Protein AF-A0A3S5J0E5-F1 (afdb_monomer_lite)

Sequence (45 aa):
MIKSPLRYLGGKSRAINFIGKFIPNFFKTYREPFFGGGSLGFHLY

Structure (mmCIF, N/CA/C/O backbone):
data_AF-A0A3S5J0E5-F1
#
_entry.id   AF-A0A3S5J0E5-F1
#
loop_
_atom_site.group_PDB
_atom_site.id
_atom_site.type_symbol
_atom_site.label_atom_id
_atom_site.label_alt_id
_atom_site.label_comp_id
_atom_site.label_asym_id
_atom_site.label_entity_id
_atom_site.label_seq_id
_atom_site.pdbx_PDB_ins_code
_atom_site.Cartn_x
_atom_site.Cartn_y
_atom_site.Cartn_z
_atom_site.occupancy
_atom_site.B_iso_or_equiv
_atom_site.auth_seq_id
_atom_site.auth_comp_id
_atom_site.auth_asym_id
_atom_site.auth_atom_id
_atom_site.pdbx_PDB_model_num
ATOM 1 N N . MET A 1 1 ? 3.976 -10.845 2.607 1.00 63.53 1 MET A N 1
ATOM 2 C CA . MET A 1 1 ? 3.990 -9.592 1.823 1.00 63.53 1 MET A CA 1
ATOM 3 C C . MET A 1 1 ? 3.677 -9.931 0.376 1.00 63.53 1 MET A C 1
ATOM 5 O O . MET A 1 1 ? 4.544 -10.445 -0.330 1.00 63.53 1 MET A O 1
ATOM 9 N N . ILE A 1 2 ? 2.423 -9.740 -0.028 1.00 77.50 2 ILE A N 1
ATOM 10 C CA . ILE A 1 2 ? 1.991 -9.992 -1.403 1.00 77.50 2 ILE A CA 1
ATOM 11 C C . ILE A 1 2 ? 2.599 -8.889 -2.276 1.00 77.50 2 ILE A C 1
ATOM 13 O O . ILE A 1 2 ? 2.571 -7.711 -1.926 1.00 77.50 2 ILE A O 1
ATOM 17 N N . LYS A 1 3 ? 3.233 -9.267 -3.385 1.00 76.50 3 LYS A N 1
ATOM 18 C CA . LYS A 1 3 ? 3.727 -8.309 -4.378 1.00 76.50 3 LYS A CA 1
ATOM 19 C C . LYS A 1 3 ? 2.725 -8.249 -5.514 1.00 76.50 3 LYS A C 1
ATOM 21 O O . LYS A 1 3 ? 2.126 -9.264 -5.858 1.00 76.50 3 LYS A O 1
ATOM 26 N N . SER A 1 4 ? 2.584 -7.069 -6.108 1.00 80.12 4 SER A N 1
ATOM 27 C CA . SER A 1 4 ? 1.765 -6.931 -7.305 1.00 80.12 4 SER A CA 1
ATOM 28 C C . SER A 1 4 ? 2.240 -7.900 -8.394 1.00 80.12 4 SER A C 1
ATOM 30 O O . SER A 1 4 ? 3.443 -7.922 -8.681 1.00 80.12 4 SER A O 1
ATOM 32 N N . PRO A 1 5 ? 1.330 -8.682 -9.002 1.00 80.81 5 PRO A N 1
ATOM 33 C CA . PRO A 1 5 ? 1.672 -9.584 -10.098 1.00 80.81 5 PRO A CA 1
ATOM 34 C C . PRO A 1 5 ? 1.952 -8.823 -11.404 1.00 80.81 5 PRO A C 1
ATOM 36 O O . PRO A 1 5 ? 2.547 -9.375 -12.326 1.00 80.81 5 PRO A O 1
ATOM 39 N N . LEU A 1 6 ? 1.548 -7.550 -11.487 1.00 83.25 6 LEU A N 1
ATOM 40 C CA . LEU A 1 6 ? 1.707 -6.712 -12.668 1.00 83.25 6 LEU A CA 1
ATOM 41 C C . LEU A 1 6 ? 2.975 -5.859 -12.569 1.00 83.25 6 LEU A C 1
ATOM 43 O O . LEU A 1 6 ? 3.163 -5.080 -11.629 1.00 83.25 6 LEU A O 1
ATOM 47 N N . ARG A 1 7 ? 3.827 -5.930 -13.596 1.00 82.12 7 ARG A N 1
ATOM 48 C CA . ARG A 1 7 ? 4.952 -5.004 -13.741 1.00 82.12 7 ARG A CA 1
ATOM 49 C C . ARG A 1 7 ? 4.434 -3.675 -14.296 1.00 82.12 7 ARG A C 1
ATOM 51 O O . ARG A 1 7 ? 4.093 -3.584 -15.468 1.00 82.12 7 ARG A O 1
ATOM 58 N N . TYR A 1 8 ? 4.384 -2.653 -13.444 1.00 87.56 8 TYR A N 1
ATOM 59 C CA . TYR A 1 8 ? 3.867 -1.324 -13.782 1.00 87.56 8 TYR A CA 1
ATOM 60 C C . TYR A 1 8 ? 4.906 -0.226 -13.502 1.00 87.56 8 TYR A C 1
ATOM 62 O O . TYR A 1 8 ? 5.603 -0.259 -12.481 1.00 87.56 8 TYR A O 1
ATOM 70 N N . LEU A 1 9 ? 5.009 0.753 -14.405 1.00 82.62 9 LEU A N 1
ATOM 71 C CA . LEU A 1 9 ? 5.910 1.903 -14.269 1.00 82.62 9 LEU A CA 1
ATOM 72 C C . LEU A 1 9 ? 5.467 2.810 -13.114 1.00 82.62 9 LEU A C 1
ATOM 74 O O . LEU A 1 9 ? 4.289 3.104 -12.959 1.00 82.62 9 LEU A O 1
ATOM 78 N N . GLY A 1 10 ? 6.408 3.257 -12.281 1.00 84.00 10 GLY A N 1
ATOM 79 C CA . GLY A 1 10 ? 6.073 4.074 -11.106 1.00 84.00 10 GLY A CA 1
ATOM 80 C C . GLY A 1 10 ? 5.421 3.288 -9.959 1.00 84.00 10 GLY A C 1
ATOM 81 O O . GLY A 1 10 ? 4.841 3.880 -9.051 1.00 84.00 10 GLY A O 1
ATOM 82 N N . GLY A 1 11 ? 5.519 1.953 -9.967 1.00 82.88 11 GLY A N 1
ATOM 83 C CA . GLY A 1 11 ? 5.121 1.129 -8.827 1.00 82.88 11 GLY A CA 1
ATOM 84 C C . GLY A 1 11 ? 5.867 1.535 -7.551 1.00 82.88 11 GLY A C 1
ATOM 85 O O . GLY A 1 11 ? 7.094 1.646 -7.530 1.00 82.88 11 GLY A O 1
ATOM 86 N N . LYS A 1 12 ? 5.130 1.709 -6.450 1.00 87.81 12 LYS A N 1
ATOM 87 C CA . LYS A 1 12 ? 5.663 2.194 -5.163 1.00 87.81 12 LYS A CA 1
ATOM 88 C C . LYS A 1 12 ? 6.454 1.126 -4.393 1.00 87.81 12 LYS A C 1
ATOM 90 O O . LYS A 1 12 ? 6.835 1.348 -3.250 1.00 87.81 12 LYS A O 1
ATOM 95 N N . SER A 1 13 ? 6.743 -0.019 -5.018 1.00 88.56 13 SER A N 1
ATOM 96 C CA . SER A 1 13 ? 7.400 -1.195 -4.426 1.00 88.56 13 SER A CA 1
ATOM 97 C C . SER A 1 13 ? 8.701 -0.879 -3.680 1.00 88.56 13 SER A C 1
ATOM 99 O O . SER A 1 13 ? 8.972 -1.502 -2.661 1.00 88.56 13 SER A O 1
ATOM 101 N N . ARG A 1 14 ? 9.497 0.095 -4.148 1.00 88.81 14 ARG A N 1
ATOM 102 C CA . ARG A 1 14 ? 10.733 0.527 -3.461 1.00 88.81 14 ARG A CA 1
ATOM 103 C C . ARG A 1 14 ? 10.485 1.525 -2.324 1.00 88.81 14 ARG A C 1
ATOM 105 O O . ARG A 1 14 ? 11.228 1.526 -1.352 1.00 88.81 14 ARG A O 1
ATOM 112 N N . ALA A 1 15 ? 9.452 2.359 -2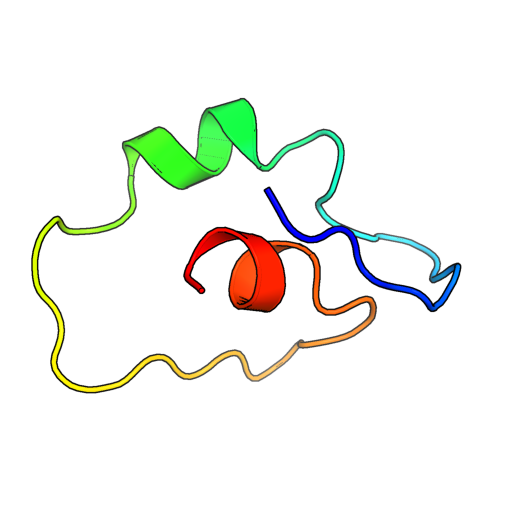.440 1.00 91.31 15 ALA A N 1
ATOM 113 C CA . ALA A 1 15 ? 9.125 3.399 -1.464 1.00 91.31 15 ALA A CA 1
ATOM 114 C C . ALA A 1 15 ? 8.247 2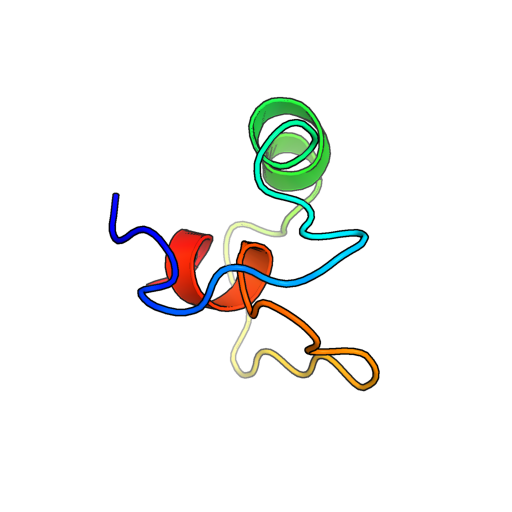.891 -0.306 1.00 91.31 15 ALA A C 1
ATOM 116 O O . ALA A 1 15 ? 8.105 3.574 0.703 1.00 91.31 15 ALA A O 1
ATOM 117 N N . ILE A 1 16 ? 7.666 1.696 -0.424 1.00 90.50 16 ILE A N 1
ATOM 118 C CA . ILE A 1 16 ? 6.705 1.154 0.546 1.00 90.50 16 ILE A CA 1
ATOM 119 C C . ILE A 1 16 ? 7.255 1.025 1.959 1.00 90.50 16 ILE A C 1
ATOM 121 O O . ILE A 1 16 ? 6.550 1.376 2.896 1.00 90.50 16 ILE A O 1
ATOM 125 N N . ASN A 1 17 ? 8.520 0.643 2.128 1.00 90.38 17 ASN A N 1
ATOM 126 C CA . ASN A 1 17 ? 9.126 0.566 3.463 1.00 90.38 17 ASN A CA 1
ATOM 127 C C . ASN A 1 17 ? 9.211 1.936 4.158 1.00 90.38 17 ASN A C 1
ATOM 129 O O . ASN A 1 17 ? 9.275 2.008 5.383 1.00 90.38 17 ASN A O 1
ATOM 133 N N . PHE A 1 18 ? 9.243 3.022 3.383 1.00 94.50 18 PHE A N 1
ATOM 134 C CA . PHE A 1 18 ? 9.196 4.381 3.908 1.00 94.50 18 PHE A CA 1
ATOM 135 C C . PHE A 1 18 ? 7.748 4.830 4.132 1.00 94.50 18 PHE A C 1
ATOM 137 O O . PHE A 1 18 ? 7.411 5.236 5.238 1.00 94.50 18 PHE A O 1
ATOM 144 N N . ILE A 1 19 ? 6.885 4.694 3.118 1.00 92.56 19 ILE A N 1
ATOM 145 C CA . ILE A 1 19 ? 5.474 5.114 3.168 1.00 92.56 19 ILE A CA 1
ATOM 146 C C . ILE A 1 19 ? 4.709 4.376 4.274 1.00 92.56 19 ILE A C 1
ATOM 148 O O . ILE A 1 19 ? 3.928 4.999 4.986 1.00 92.56 19 ILE A O 1
ATOM 152 N N . GLY A 1 20 ? 4.971 3.079 4.461 1.00 91.31 20 GLY A N 1
ATOM 153 C CA . GLY A 1 20 ? 4.322 2.229 5.463 1.00 91.31 20 GLY A CA 1
ATOM 154 C C . GLY A 1 20 ? 4.421 2.766 6.890 1.00 91.31 20 GLY A C 1
ATOM 155 O O . GLY A 1 20 ? 3.508 2.565 7.680 1.00 91.31 20 GLY A O 1
ATOM 156 N N . LYS A 1 21 ? 5.474 3.534 7.203 1.00 94.25 21 LYS A N 1
ATOM 157 C CA . LYS A 1 21 ? 5.667 4.163 8.521 1.00 94.25 21 LYS A CA 1
ATOM 158 C C . LYS A 1 21 ? 4.654 5.268 8.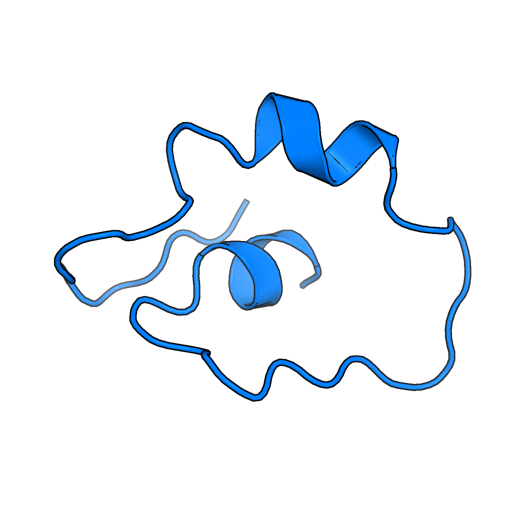826 1.00 94.25 21 LYS A C 1
ATOM 160 O O . LYS A 1 21 ? 4.496 5.635 9.983 1.00 94.25 21 LYS A O 1
ATOM 165 N N . PHE A 1 22 ? 4.010 5.817 7.799 1.00 94.88 22 PHE A N 1
ATOM 166 C CA . PHE A 1 22 ? 3.052 6.919 7.910 1.00 94.88 22 PHE A CA 1
ATOM 167 C C . PHE A 1 22 ? 1.600 6.454 7.756 1.00 94.88 22 PHE A C 1
ATOM 169 O O . PHE A 1 22 ? 0.683 7.271 7.808 1.00 94.88 22 PHE A O 1
ATOM 176 N N . ILE A 1 23 ? 1.378 5.157 7.538 1.00 92.81 23 ILE A N 1
ATOM 177 C CA . ILE A 1 23 ? 0.036 4.592 7.434 1.00 92.81 23 ILE A CA 1
ATOM 178 C C . ILE A 1 23 ? -0.543 4.471 8.852 1.00 92.81 23 ILE A C 1
ATOM 180 O O . ILE A 1 23 ? 0.137 3.958 9.741 1.00 92.81 23 ILE A O 1
ATOM 184 N N . P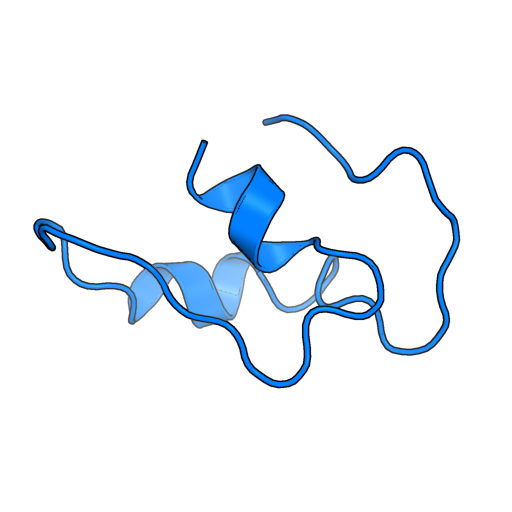RO A 1 24 ? -1.786 4.919 9.093 1.00 94.44 24 PRO A N 1
ATOM 185 C CA . PRO A 1 24 ? -2.422 4.758 10.393 1.00 94.44 24 PRO A CA 1
ATOM 186 C C . PRO A 1 24 ? -2.654 3.275 10.713 1.00 94.44 24 PRO A C 1
ATOM 188 O O . PRO A 1 24 ? -3.081 2.509 9.853 1.00 94.44 24 PRO A O 1
ATOM 191 N N . ASN A 1 25 ? -2.456 2.893 11.978 1.00 91.62 25 ASN A N 1
ATOM 192 C CA . ASN A 1 25 ? -2.659 1.514 12.447 1.00 91.62 25 ASN A CA 1
ATOM 193 C C . ASN A 1 25 ? -4.101 1.015 12.261 1.00 91.62 25 ASN A C 1
ATOM 195 O O . ASN A 1 25 ? -4.330 -0.187 12.172 1.00 91.62 25 ASN A O 1
ATOM 199 N N . PHE A 1 26 ? -5.072 1.933 12.215 1.00 93.88 26 PHE A N 1
ATOM 200 C CA . PHE A 1 26 ? -6.486 1.612 12.064 1.00 93.88 26 PHE A CA 1
ATOM 201 C C . PHE A 1 26 ? -7.157 2.557 11.073 1.00 93.88 26 PHE A C 1
ATOM 203 O O . PHE A 1 26 ? -7.104 3.779 11.210 1.00 93.88 26 PHE A O 1
ATOM 210 N N . PHE A 1 27 ? -7.835 1.976 10.090 1.00 94.56 27 PHE A N 1
ATOM 211 C CA . PHE A 1 27 ? -8.716 2.672 9.164 1.00 94.56 27 PHE A CA 1
ATOM 212 C C . PHE A 1 27 ? -9.808 1.705 8.695 1.00 94.56 27 PHE A C 1
ATOM 214 O O . PHE A 1 27 ? -9.574 0.509 8.551 1.00 94.56 27 PHE A O 1
ATOM 221 N N . LYS A 1 28 ? -11.020 2.215 8.448 1.00 95.56 28 LYS A N 1
ATOM 222 C CA . LYS A 1 28 ? -12.147 1.385 7.983 1.00 95.56 28 LYS A CA 1
ATOM 223 C C . LYS A 1 28 ? -12.085 1.097 6.483 1.00 95.56 28 LYS A C 1
ATOM 225 O O . LYS A 1 28 ? -12.615 0.096 6.012 1.00 95.56 28 LYS A O 1
ATOM 230 N N . THR A 1 29 ? -11.519 2.011 5.701 1.00 94.56 29 THR A N 1
ATOM 231 C CA . THR A 1 29 ? -11.529 1.911 4.240 1.00 94.56 29 THR A CA 1
ATOM 232 C C . THR A 1 29 ? -10.271 2.535 3.664 1.00 94.56 29 THR A C 1
ATOM 234 O O . THR A 1 29 ? -9.941 3.674 3.984 1.00 94.56 29 THR A O 1
ATOM 237 N N . TYR A 1 30 ? -9.601 1.791 2.788 1.00 94.25 30 TYR A N 1
ATOM 238 C CA . TYR A 1 30 ? -8.493 2.274 1.974 1.00 94.25 30 TYR A CA 1
ATOM 239 C C . TYR A 1 30 ? -9.009 2.688 0.593 1.00 94.25 30 TYR A C 1
ATOM 241 O O . TYR A 1 30 ? -9.788 1.964 -0.028 1.00 94.25 30 TYR A O 1
ATOM 249 N N . ARG A 1 31 ? -8.596 3.864 0.117 1.00 93.69 31 ARG A N 1
ATOM 250 C CA . ARG A 1 31 ? -8.926 4.381 -1.217 1.00 93.69 31 ARG A CA 1
ATOM 251 C C . ARG A 1 31 ? -7.658 4.937 -1.848 1.00 93.69 31 ARG A C 1
ATOM 253 O O . ARG A 1 31 ? -7.059 5.854 -1.298 1.00 93.69 31 ARG A O 1
ATOM 260 N N . GLU A 1 32 ? -7.274 4.409 -3.006 1.00 92.69 32 GLU A N 1
ATOM 261 C CA . GLU A 1 32 ? -6.114 4.883 -3.767 1.00 92.69 32 GLU A CA 1
ATOM 262 C C . GLU A 1 32 ? -6.563 5.314 -5.171 1.00 92.69 32 GLU A C 1
ATOM 264 O O . GLU A 1 32 ? -6.710 4.464 -6.048 1.00 92.69 32 GLU A O 1
ATOM 269 N N . PRO A 1 33 ? -6.785 6.624 -5.407 1.00 92.44 33 PRO A N 1
ATOM 270 C CA . PRO A 1 33 ? -7.210 7.133 -6.715 1.00 92.44 33 PRO A CA 1
ATOM 271 C C . PRO A 1 33 ? -6.225 6.792 -7.842 1.00 92.44 33 PRO A C 1
ATOM 273 O O . PRO A 1 33 ? -6.622 6.593 -8.985 1.00 92.44 33 PRO A O 1
ATOM 276 N N . PHE A 1 34 ? -4.935 6.687 -7.505 1.00 90.94 34 PHE A N 1
ATOM 277 C CA . PHE A 1 34 ? -3.841 6.377 -8.427 1.00 90.94 34 PHE A CA 1
ATOM 278 C C . PHE A 1 34 ? -3.230 5.012 -8.101 1.00 90.94 34 PHE A C 1
ATOM 280 O O . PHE A 1 34 ? -2.092 4.915 -7.624 1.00 90.94 34 PHE A O 1
ATOM 287 N N . PHE A 1 35 ? -4.022 3.964 -8.332 1.00 88.94 35 PHE A N 1
ATOM 288 C CA . PHE A 1 35 ? -3.660 2.589 -7.990 1.00 88.94 35 PHE A CA 1
ATOM 289 C C . PHE A 1 35 ? -2.421 2.107 -8.756 1.00 88.94 35 PHE A C 1
ATOM 291 O O . PHE A 1 35 ? -1.456 1.616 -8.165 1.00 88.94 35 PHE A O 1
ATOM 298 N N . GLY A 1 36 ? -2.396 2.312 -10.078 1.00 88.69 36 GLY A N 1
ATOM 299 C CA . GLY A 1 36 ? -1.286 1.893 -10.935 1.00 88.69 36 GLY A CA 1
ATOM 300 C C . GLY A 1 36 ? -0.926 0.422 -10.711 1.00 88.69 36 GLY A C 1
ATOM 301 O O . GLY A 1 36 ? -1.768 -0.461 -10.825 1.00 88.69 36 GLY A O 1
ATOM 302 N N . GLY A 1 37 ? 0.324 0.160 -10.329 1.00 88.88 37 GLY A N 1
ATOM 303 C CA . GLY A 1 37 ? 0.806 -1.184 -10.006 1.00 88.88 37 GLY A CA 1
ATOM 304 C C . GLY A 1 37 ? 0.302 -1.758 -8.682 1.00 88.88 37 GLY A C 1
ATOM 305 O O . GLY A 1 37 ? 0.708 -2.856 -8.333 1.00 88.88 37 GLY A O 1
ATOM 306 N N . GLY A 1 38 ? -0.506 -1.038 -7.905 1.00 91.06 38 GLY A N 1
ATOM 307 C CA . GLY A 1 38 ? -1.162 -1.541 -6.696 1.00 91.06 38 GLY A CA 1
ATOM 308 C C . GLY A 1 38 ? -0.243 -1.862 -5.520 1.00 91.06 38 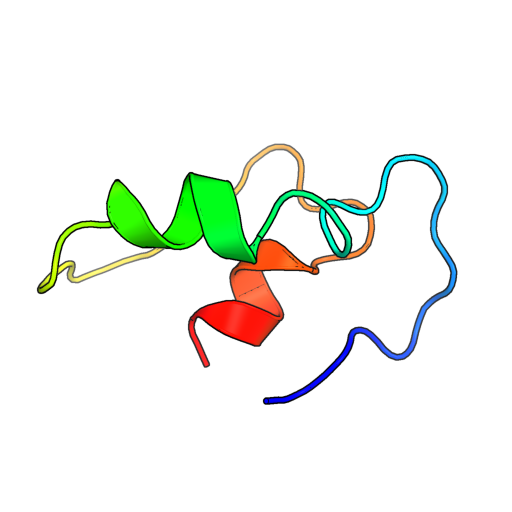GLY A C 1
ATOM 309 O O . GLY A 1 38 ? -0.694 -2.448 -4.540 1.00 91.06 38 GLY A O 1
ATOM 310 N N . SER A 1 39 ? 1.045 -1.503 -5.583 1.00 91.25 39 SER A N 1
ATOM 311 C CA . SER A 1 39 ? 2.042 -1.918 -4.591 1.00 91.25 39 SER A CA 1
ATOM 312 C C . SER A 1 39 ? 1.627 -1.594 -3.146 1.00 91.25 39 SER A C 1
ATOM 314 O O . SER A 1 39 ? 1.903 -2.390 -2.256 1.00 91.25 39 SER A O 1
ATOM 316 N N . LEU A 1 40 ? 0.990 -0.436 -2.910 1.00 91.50 40 LEU A N 1
ATOM 317 C CA . LEU A 1 40 ? 0.559 -0.008 -1.575 1.00 91.50 40 LEU A CA 1
ATOM 318 C C . LEU A 1 40 ? -0.683 -0.782 -1.111 1.00 91.50 40 LEU A C 1
ATOM 320 O O . LEU A 1 40 ? -0.706 -1.258 0.017 1.00 91.50 40 LEU A O 1
ATOM 324 N N . GLY A 1 41 ? -1.664 -0.988 -1.994 1.00 92.12 41 GLY A N 1
ATOM 325 C CA . GLY A 1 41 ? -2.829 -1.825 -1.699 1.00 92.12 41 GLY A CA 1
ATOM 326 C C . GLY A 1 41 ? -2.446 -3.260 -1.328 1.00 92.12 41 GLY A C 1
ATOM 327 O O . GLY A 1 41 ? -2.929 -3.776 -0.330 1.00 92.12 41 GLY A O 1
ATOM 32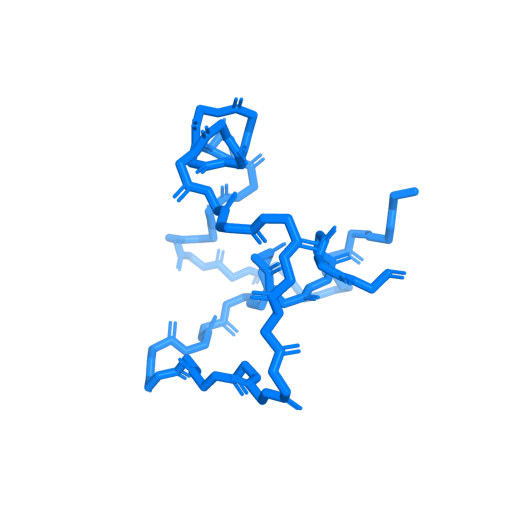8 N N . PHE A 1 42 ? -1.509 -3.873 -2.060 1.00 91.00 42 PHE A N 1
ATOM 329 C CA . PHE A 1 42 ? -0.990 -5.209 -1.729 1.00 91.00 42 PHE A CA 1
ATOM 330 C C . PHE A 1 42 ? -0.131 -5.249 -0.458 1.00 91.00 42 PHE A C 1
ATOM 332 O O . PHE A 1 42 ? 0.060 -6.318 0.110 1.00 91.00 42 PHE A O 1
ATOM 339 N N . HIS A 1 43 ? 0.423 -4.114 -0.026 1.00 90.12 43 HIS A N 1
ATOM 340 C CA . HIS A 1 43 ? 1.160 -4.020 1.235 1.00 90.12 43 HIS A CA 1
ATOM 341 C C . HIS A 1 43 ? 0.228 -3.940 2.452 1.00 90.12 43 HIS A C 1
ATOM 343 O O . HIS A 1 43 ? 0.614 -4.365 3.535 1.00 90.12 43 HIS A O 1
ATOM 349 N N . LEU A 1 44 ? -0.974 -3.389 2.269 1.00 89.12 44 LEU A N 1
ATOM 350 C CA . LEU A 1 44 ? -2.000 -3.247 3.305 1.00 89.12 44 LEU A CA 1
ATOM 351 C C . LEU A 1 44 ? -2.848 -4.511 3.519 1.00 89.12 44 LEU A C 1
ATOM 353 O O . LEU A 1 44 ? -3.638 -4.539 4.461 1.00 89.12 44 LEU A O 1
ATOM 357 N N . TYR A 1 45 ? -2.713 -5.503 2.634 1.00 81.81 45 TYR A N 1
ATOM 358 C CA . TYR A 1 45 ? -3.398 -6.797 2.681 1.00 81.81 45 TYR A CA 1
ATOM 359 C C . TYR A 1 45 ? -2.488 -7.864 3.297 1.00 81.81 45 TYR A C 1
ATOM 361 O O . TYR A 1 45 ? -2.975 -8.617 4.165 1.00 81.81 45 TYR A O 1
#

Secondary structure (DSSP, 8-state):
-PPPSS--TT-GGGTHHHHGGGS-S--S----TT-TT-HHHHH--

Radius of gyration: 10.37 Å; chains: 1; bounding box: 23×17×27 Å

Foldseek 3Di:
DDFQPDDFPPQCQVVCVVVVVVDDPDDPDDDDPPCTSVGNVRVVD

pLDDT: mean 88.7, std 6.2, range [63.53, 95.56]